Protein AF-A0A932TVY3-F1 (afdb_monomer)

Foldseek 3Di:
DDDDFDFDQDPNDTHTPDDDPDDPPDDDDDDDPDPDQDP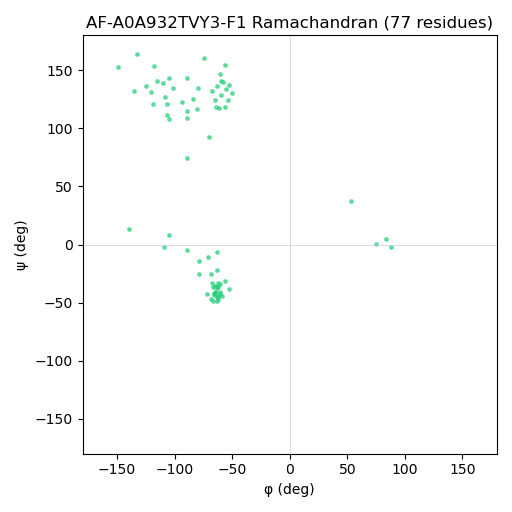VRVVVVVVVVVCVCPPPDPVRVVVVCCVVVPPVCVPDDDD

Sequence (79 aa):
MSVTIEAVYERGLFRPLQPVALPEGQRVSVTVPAGAMSLAEAQAHLAKWHRVYEGLSDEEVAEVESIALDRANFSRMPT

Solvent-accessible surface area (backbone atoms only — not comparable to full-atom values): 5511 Å² total; per-residue (Å²): 139,90,79,92,78,61,58,49,81,54,96,92,38,78,43,63,78,58,94,75,98,68,66,88,89,64,86,82,84,85,85,77,79,78,71,79,68,49,74,66,55,47,50,57,52,54,56,56,59,62,52,75,58,61,91,56,51,75,68,57,50,50,51,53,48,53,61,75,66,42,70,91,58,75,80,66,76,89,127

Secondary structure (DSSP, 8-state):
------EEEETTEEEESS-----TT------PPPPPPPHHHHHHHHHHHHTTTTT--HHHHHHHHHHHH-TTSTT----

Mean predicted aligned error: 12.59 Å

Radius of gyration: 23.37 Å; Cα contacts (8 Å, |Δi|>4): 22; chains: 1; bounding box: 48×34×57 Å

Structure (mmCIF, N/CA/C/O backbone):
data_AF-A0A932TVY3-F1
#
_entry.id   AF-A0A932TVY3-F1
#
loop_
_atom_site.group_PDB
_atom_site.id
_atom_site.type_symbol
_atom_site.label_atom_id
_atom_site.label_alt_id
_atom_site.label_comp_id
_atom_site.label_asym_id
_atom_site.label_entity_id
_atom_site.label_seq_id
_atom_site.pdbx_PDB_ins_code
_atom_site.Cartn_x
_atom_site.Cartn_y
_atom_site.Cartn_z
_atom_site.occupancy
_atom_site.B_iso_or_equiv
_atom_site.auth_seq_id
_atom_site.auth_comp_id
_atom_site.auth_asym_id
_atom_site.auth_atom_id
_atom_site.pdbx_PDB_model_num
ATOM 1 N N . MET A 1 1 ? -9.176 -16.059 13.553 1.00 69.12 1 MET A N 1
ATOM 2 C CA . MET A 1 1 ? -10.247 -15.283 12.892 1.00 69.12 1 MET A CA 1
ATOM 3 C C . MET A 1 1 ? -9.766 -13.849 12.769 1.00 69.12 1 MET A C 1
ATOM 5 O O . MET A 1 1 ? -9.267 -13.331 13.759 1.00 69.12 1 MET A O 1
ATOM 9 N N . SER A 1 2 ? -9.842 -13.247 11.585 1.00 80.31 2 SER A N 1
ATOM 10 C CA . SER A 1 2 ? -9.529 -11.830 11.364 1.00 80.31 2 SER A CA 1
ATOM 11 C C . SER A 1 2 ? -10.824 -11.041 11.192 1.00 80.31 2 SER A C 1
ATOM 13 O O . SER A 1 2 ? -11.786 -11.539 10.611 1.00 80.31 2 SER A O 1
ATOM 15 N N . VAL A 1 3 ? -10.846 -9.818 11.717 1.00 86.25 3 VAL A N 1
ATOM 16 C CA . VAL A 1 3 ? -11.924 -8.849 11.505 1.00 86.25 3 VAL A CA 1
ATOM 17 C C . VAL A 1 3 ? -11.294 -7.625 10.861 1.00 86.25 3 VAL A C 1
ATOM 19 O O . VAL A 1 3 ? -10.265 -7.142 11.333 1.00 86.25 3 VAL A O 1
ATOM 22 N N . THR A 1 4 ? -11.896 -7.140 9.782 1.00 89.44 4 THR A N 1
ATOM 23 C CA . THR A 1 4 ? -11.491 -5.882 9.156 1.00 89.44 4 THR A CA 1
ATOM 24 C C . THR A 1 4 ? -12.175 -4.735 9.884 1.00 89.44 4 THR A C 1
ATOM 26 O O . THR A 1 4 ? -13.397 -4.721 10.023 1.00 89.44 4 THR A O 1
ATOM 29 N N . ILE A 1 5 ? -11.384 -3.782 10.365 1.00 90.94 5 ILE A N 1
ATOM 30 C CA . ILE A 1 5 ? -11.869 -2.570 11.023 1.00 90.94 5 ILE A CA 1
ATOM 31 C C . ILE A 1 5 ? -11.663 -1.419 10.049 1.00 90.94 5 ILE A C 1
ATOM 33 O O . ILE A 1 5 ? -10.531 -1.150 9.646 1.00 90.94 5 ILE A O 1
ATOM 37 N N . GLU A 1 6 ? -12.742 -0.735 9.687 1.00 91.88 6 GLU A N 1
ATOM 38 C CA . GLU A 1 6 ? -12.644 0.489 8.899 1.00 91.88 6 GLU A CA 1
ATOM 39 C C . GLU A 1 6 ? -12.278 1.654 9.814 1.00 91.88 6 GLU A C 1
ATOM 41 O O . GLU A 1 6 ? -12.822 1.799 10.913 1.00 91.88 6 GLU A O 1
ATOM 46 N N . ALA A 1 7 ? -11.323 2.472 9.380 1.00 93.38 7 ALA A N 1
ATOM 47 C CA . ALA A 1 7 ? -10.807 3.581 10.161 1.00 93.38 7 ALA A CA 1
ATOM 48 C C . ALA A 1 7 ? -10.344 4.723 9.256 1.00 93.38 7 ALA A C 1
ATOM 50 O O . ALA A 1 7 ? -9.889 4.495 8.135 1.00 93.38 7 ALA A O 1
ATOM 51 N N . VAL A 1 8 ? -10.393 5.944 9.781 1.00 92.81 8 VAL A N 1
ATOM 52 C CA . VAL A 1 8 ? -9.799 7.128 9.150 1.00 92.81 8 VAL A CA 1
ATOM 53 C C . VAL A 1 8 ? -8.475 7.432 9.832 1.00 92.81 8 VAL A C 1
ATOM 55 O O . VAL A 1 8 ? -8.379 7.418 11.060 1.00 92.81 8 VAL A O 1
ATOM 58 N N . TYR A 1 9 ? -7.440 7.705 9.043 1.00 92.19 9 TYR A N 1
ATOM 59 C CA . TYR A 1 9 ? -6.158 8.153 9.569 1.00 92.19 9 TYR A CA 1
ATOM 60 C C . TYR A 1 9 ? -6.139 9.681 9.683 1.00 92.19 9 TYR A C 1
ATOM 62 O O . TYR A 1 9 ? -6.082 10.383 8.676 1.00 92.19 9 TYR A O 1
ATOM 70 N N . GLU A 1 10 ? -6.170 10.202 10.912 1.00 91.50 10 GLU A N 1
ATOM 71 C CA . GLU A 1 10 ? -6.169 11.642 11.182 1.00 91.50 10 GLU A CA 1
ATOM 72 C C . GLU A 1 10 ? -5.206 12.001 12.310 1.00 91.50 10 GLU A C 1
ATOM 74 O O . GLU A 1 10 ? -5.237 11.414 13.394 1.00 91.50 10 GLU A O 1
ATOM 79 N N . ARG A 1 11 ? -4.373 13.025 12.077 1.00 93.12 11 ARG A N 1
ATOM 80 C CA . ARG A 1 11 ? -3.406 13.554 13.061 1.00 93.12 11 ARG A CA 1
ATOM 81 C C . ARG A 1 11 ? -2.486 12.473 13.649 1.00 93.12 11 ARG A C 1
ATOM 83 O O . ARG A 1 11 ? -2.172 12.504 14.834 1.00 93.12 11 ARG A O 1
ATOM 90 N N . GLY A 1 12 ? -2.074 11.509 12.826 1.00 92.50 12 GLY A N 1
ATOM 91 C CA . GLY A 1 12 ? -1.183 10.427 13.251 1.00 92.50 12 GLY A CA 1
ATOM 92 C C . GLY A 1 12 ? -1.874 9.242 13.931 1.00 92.50 12 GLY A C 1
ATOM 93 O O . GLY A 1 12 ? -1.186 8.341 14.401 1.00 92.50 12 GLY A O 1
ATOM 94 N N . LEU A 1 13 ? -3.210 9.226 14.005 1.00 93.00 13 LEU A N 1
ATOM 95 C CA . LEU A 1 13 ? -3.981 8.198 14.706 1.00 93.00 13 LEU A CA 1
ATOM 96 C C . LEU A 1 13 ? -5.007 7.545 13.772 1.00 93.00 13 LEU A C 1
ATOM 98 O O . LEU A 1 13 ? -5.717 8.237 13.043 1.00 93.00 13 LEU A O 1
ATOM 102 N N . PHE A 1 14 ? -5.128 6.216 13.835 1.00 92.81 14 PHE A N 1
ATOM 103 C CA . PHE A 1 14 ? -6.226 5.482 13.201 1.00 92.81 14 PHE A CA 1
ATOM 104 C C . PHE A 1 14 ? -7.470 5.562 14.087 1.00 92.81 14 PHE A C 1
ATOM 106 O O . PHE A 1 14 ? -7.464 5.080 15.219 1.00 92.81 14 PHE A O 1
ATOM 113 N N . ARG A 1 15 ? -8.533 6.181 13.573 1.00 93.00 15 ARG A N 1
ATOM 114 C CA . ARG A 1 15 ? -9.824 6.351 14.246 1.00 93.00 15 ARG A CA 1
ATOM 115 C C . ARG A 1 15 ? -10.838 5.377 13.649 1.00 93.00 15 ARG A C 1
ATOM 117 O O . ARG A 1 15 ? -11.245 5.598 12.509 1.00 93.00 15 ARG A O 1
ATOM 124 N N . PRO A 1 16 ? -11.234 4.313 14.368 1.00 94.12 16 PRO A N 1
ATOM 125 C CA . PRO A 1 16 ? -12.249 3.384 13.886 1.00 94.12 16 PRO A CA 1
ATOM 126 C C . PRO A 1 16 ? -13.568 4.097 13.576 1.00 94.12 16 PRO A C 1
ATOM 128 O O . PRO A 1 16 ? -13.984 4.978 14.328 1.00 94.12 16 PRO A O 1
ATOM 131 N N . LEU A 1 17 ? -14.227 3.699 12.489 1.00 95.31 17 LEU A N 1
ATOM 132 C CA . LEU A 1 17 ? -15.562 4.184 12.120 1.00 95.31 17 LEU A CA 1
ATOM 133 C C . LEU A 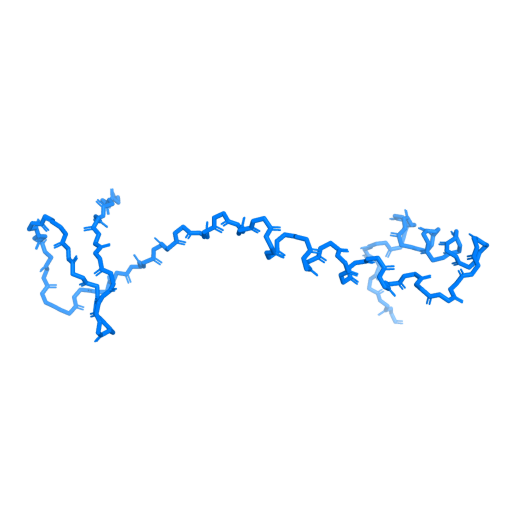1 17 ? -16.674 3.496 12.924 1.00 95.31 17 LEU A C 1
ATOM 135 O O . LEU A 1 17 ? -17.735 4.078 13.142 1.00 95.31 17 LEU A O 1
ATOM 139 N N . GLN A 1 18 ? -16.405 2.284 13.411 1.00 92.69 18 GLN A N 1
ATOM 140 C CA . GLN A 1 18 ? -17.276 1.522 14.303 1.00 92.69 18 GLN A CA 1
ATOM 141 C C . GLN A 1 18 ? -16.595 1.257 15.652 1.00 92.69 18 GLN A C 1
ATOM 143 O O . GLN A 1 18 ? -15.367 1.168 15.704 1.00 92.69 18 GLN A O 1
ATOM 148 N N . PRO A 1 19 ? -17.363 1.078 16.744 1.00 90.88 19 PRO A N 1
ATOM 149 C CA . P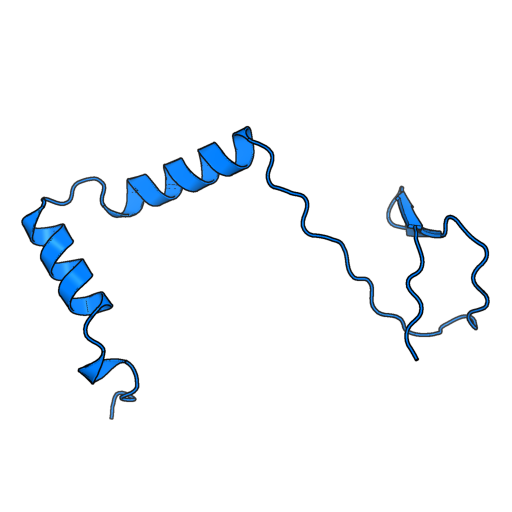RO A 1 19 ? -16.825 0.613 18.016 1.00 90.88 19 PRO A CA 1
ATOM 150 C C . PRO A 1 19 ? -16.074 -0.710 17.859 1.00 90.88 19 PRO A C 1
ATOM 152 O O . PRO A 1 19 ? -16.558 -1.653 17.233 1.00 90.88 19 PRO A O 1
ATOM 155 N N . VAL A 1 20 ? -14.893 -0.782 18.465 1.00 90.19 20 VAL A N 1
ATOM 156 C CA . VAL A 1 20 ? -14.017 -1.950 18.409 1.00 90.19 20 VAL A CA 1
ATOM 157 C C . VAL A 1 20 ? -13.819 -2.479 19.823 1.00 90.19 20 VAL A C 1
ATOM 159 O O . VAL A 1 20 ? -13.309 -1.773 20.688 1.00 90.19 20 VAL A O 1
ATOM 162 N N . ALA A 1 21 ? -14.199 -3.732 20.058 1.00 88.75 21 ALA A N 1
ATOM 163 C CA . ALA A 1 21 ? -13.992 -4.410 21.334 1.00 88.75 21 ALA A CA 1
ATOM 164 C C . ALA A 1 21 ? -12.625 -5.118 21.347 1.00 88.75 21 ALA A C 1
ATOM 166 O O . ALA A 1 21 ? -12.546 -6.336 21.194 1.00 88.75 21 ALA A O 1
ATOM 167 N N . LEU A 1 22 ? -11.543 -4.346 21.488 1.00 89.12 22 LEU A N 1
ATOM 168 C CA . LEU A 1 22 ? -10.186 -4.873 21.671 1.00 89.12 22 LEU A CA 1
ATOM 169 C C . LEU A 1 22 ? -9.640 -4.476 23.051 1.00 89.12 22 LEU A C 1
ATOM 171 O O . LEU A 1 22 ? -9.858 -3.339 23.472 1.00 89.12 22 LEU A O 1
ATOM 175 N N . PRO A 1 23 ? -8.917 -5.370 23.750 1.00 91.69 23 PRO A N 1
ATOM 176 C CA . PRO A 1 23 ? -8.208 -5.012 24.974 1.00 91.69 23 PRO A CA 1
ATOM 177 C C . PRO A 1 23 ? -7.164 -3.918 24.726 1.00 91.69 23 PRO A C 1
ATOM 179 O O . PRO A 1 23 ? -6.513 -3.89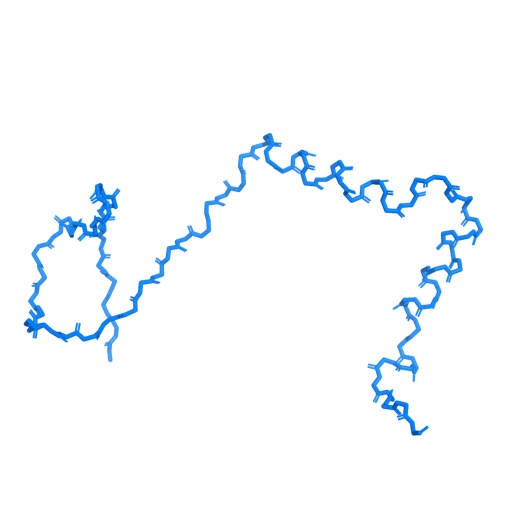3 23.677 1.00 91.69 23 PRO A O 1
ATOM 182 N N . GLU A 1 24 ? -6.951 -3.044 25.709 1.00 92.00 24 GLU A N 1
ATOM 183 C CA . GLU A 1 24 ? -5.857 -2.073 25.645 1.00 92.00 24 GLU A CA 1
ATOM 184 C C . GLU A 1 24 ? -4.499 -2.783 25.525 1.00 92.00 24 GLU A C 1
ATOM 186 O O . GLU A 1 24 ? -4.266 -3.835 26.120 1.00 92.00 24 GLU A O 1
ATOM 191 N N . GLY A 1 25 ? -3.597 -2.225 24.712 1.00 91.44 25 GLY A N 1
ATOM 192 C CA . GLY A 1 25 ? -2.284 -2.821 24.441 1.00 91.44 25 GLY A CA 1
ATOM 193 C C . GLY A 1 25 ? -2.300 -4.030 23.496 1.00 91.44 25 GLY A C 1
ATOM 194 O O . GLY A 1 25 ? -1.236 -4.568 23.185 1.00 91.44 25 GLY A O 1
ATOM 195 N N . GLN A 1 26 ? -3.466 -4.448 22.990 1.00 90.69 26 GLN A N 1
ATOM 196 C CA . GLN A 1 26 ? -3.556 -5.514 21.997 1.00 90.69 26 GLN A CA 1
ATOM 197 C C . GLN A 1 26 ? -2.809 -5.119 20.714 1.00 90.69 26 GLN A C 1
ATOM 199 O O . GLN A 1 26 ? -3.178 -4.179 20.010 1.00 90.69 26 GLN A O 1
ATOM 204 N N . ARG A 1 27 ? -1.764 -5.879 20.371 1.00 92.88 27 ARG A N 1
ATOM 205 C CA . ARG A 1 27 ? -1.048 -5.716 19.102 1.00 92.88 27 ARG A CA 1
ATOM 206 C C . ARG A 1 27 ? -1.955 -6.130 17.942 1.00 92.88 27 ARG A C 1
ATOM 208 O O . ARG A 1 27 ? -2.532 -7.219 17.966 1.00 92.88 27 ARG A O 1
ATOM 215 N N . VAL A 1 28 ? -2.017 -5.283 16.919 1.00 90.81 28 VAL A N 1
ATOM 216 C CA . VAL A 1 28 ? -2.761 -5.503 15.672 1.00 90.81 28 VAL A CA 1
ATOM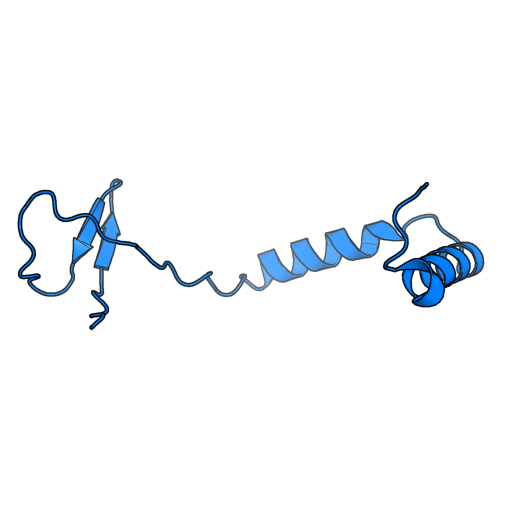 217 C C . VAL A 1 28 ? -1.884 -5.177 14.461 1.00 90.81 28 VAL A C 1
ATOM 219 O O . VAL A 1 28 ? -0.847 -4.525 14.593 1.00 90.81 28 VAL A O 1
ATOM 222 N N . SER A 1 29 ? -2.297 -5.630 13.279 1.00 90.69 29 SER A N 1
ATOM 223 C CA . SER A 1 29 ? -1.687 -5.270 11.996 1.00 90.69 29 SER A CA 1
ATOM 224 C C . SER A 1 29 ? -2.644 -4.382 11.210 1.00 90.69 29 SER A C 1
ATOM 226 O O . SER A 1 29 ? -3.845 -4.639 11.195 1.00 90.69 29 SER A O 1
ATOM 228 N N . VAL A 1 30 ? -2.112 -3.353 10.551 1.00 89.62 30 VAL A N 1
ATOM 229 C CA . VAL A 1 30 ? -2.890 -2.449 9.697 1.00 89.62 30 VAL A CA 1
ATOM 230 C C . VAL A 1 30 ? -2.537 -2.728 8.245 1.00 89.62 30 VAL A C 1
ATOM 232 O O . VAL A 1 30 ? -1.364 -2.706 7.872 1.00 89.62 30 VAL A O 1
ATOM 235 N N . THR A 1 31 ? -3.553 -2.972 7.425 1.00 87.25 31 THR A N 1
ATOM 236 C CA . THR A 1 31 ? -3.409 -3.074 5.974 1.00 87.25 31 THR A CA 1
ATOM 237 C C . THR A 1 31 ? -4.002 -1.819 5.358 1.00 87.25 31 THR A C 1
ATOM 239 O O . THR A 1 31 ? -5.210 -1.609 5.420 1.00 87.25 31 THR A O 1
ATOM 242 N N . VAL A 1 32 ? -3.149 -0.975 4.781 1.00 84.12 32 VAL A N 1
ATOM 243 C CA . VAL A 1 32 ? -3.588 0.191 4.011 1.00 84.12 32 VAL A CA 1
ATOM 244 C C . VAL A 1 32 ? -3.655 -0.241 2.549 1.00 84.12 32 VAL A C 1
ATOM 246 O O . VAL A 1 32 ? -2.639 -0.722 2.035 1.00 84.12 32 VAL A O 1
ATOM 249 N N . PRO A 1 33 ? -4.811 -0.130 1.871 1.00 75.38 33 PRO A N 1
ATOM 250 C CA . PRO A 1 33 ? -4.860 -0.390 0.442 1.00 75.38 33 PRO A CA 1
ATOM 251 C C . PRO A 1 33 ? -3.901 0.582 -0.245 1.00 75.38 33 PRO A C 1
ATOM 253 O O . PRO A 1 33 ? -3.952 1.788 0.006 1.00 75.38 33 PRO A O 1
ATOM 256 N N . ALA A 1 34 ? -3.008 0.061 -1.088 1.00 73.12 34 ALA A N 1
ATOM 257 C CA . ALA A 1 34 ? -2.234 0.920 -1.969 1.00 73.12 34 ALA A CA 1
ATOM 258 C C . ALA A 1 34 ? -3.247 1.730 -2.782 1.00 73.12 34 ALA A C 1
ATOM 260 O O . ALA A 1 34 ? -4.090 1.147 -3.469 1.00 73.12 34 ALA A O 1
ATOM 261 N N . GLY A 1 35 ? -3.226 3.057 -2.635 1.00 68.25 35 GLY A N 1
ATOM 262 C CA . GLY A 1 35 ? -4.057 3.915 -3.465 1.00 68.25 35 GLY A CA 1
ATOM 263 C C . GLY A 1 35 ? -3.800 3.559 -4.924 1.00 68.25 35 GLY A C 1
ATOM 264 O O . GLY A 1 35 ? -2.650 3.327 -5.309 1.00 68.25 35 GLY A O 1
ATOM 265 N N . ALA A 1 36 ? -4.858 3.476 -5.733 1.00 66.25 36 ALA A N 1
ATOM 266 C CA . ALA A 1 36 ? -4.664 3.469 -7.173 1.00 66.25 36 ALA A CA 1
ATOM 267 C C . ALA A 1 36 ? -3.829 4.710 -7.502 1.00 66.25 36 ALA A C 1
ATOM 269 O O . ALA A 1 36 ? -4.204 5.811 -7.090 1.00 66.25 36 ALA A O 1
ATOM 270 N N . MET A 1 37 ? -2.682 4.522 -8.165 1.00 71.69 37 MET A N 1
ATOM 271 C CA . MET A 1 37 ? -1.878 5.654 -8.617 1.00 71.69 37 MET A CA 1
ATOM 272 C C . MET A 1 37 ? -2.806 6.611 -9.353 1.00 71.69 37 MET A C 1
ATOM 274 O O . MET A 1 37 ? -3.573 6.193 -10.228 1.00 71.69 37 MET A O 1
ATOM 278 N N . SER A 1 38 ? -2.749 7.890 -9.000 1.00 80.81 38 SER A N 1
ATOM 279 C CA . SER A 1 38 ? -3.385 8.903 -9.826 1.00 80.81 38 SER A CA 1
ATOM 280 C C . SER A 1 38 ? -2.831 8.808 -11.251 1.00 80.81 38 SER A C 1
ATOM 282 O O . SER A 1 38 ? -1.704 8.356 -11.473 1.00 80.81 38 SER A O 1
ATOM 284 N N . LEU A 1 39 ? -3.608 9.254 -12.241 1.00 79.06 39 LEU A N 1
ATOM 285 C CA . LEU A 1 39 ? -3.159 9.265 -13.637 1.00 79.06 39 LEU A CA 1
ATOM 286 C C . LEU A 1 39 ? -1.800 9.975 -13.787 1.00 79.06 39 LEU A C 1
ATOM 288 O O . LEU A 1 39 ? -0.937 9.501 -14.521 1.00 79.06 39 LEU A O 1
ATOM 292 N N . ALA A 1 40 ? -1.593 11.063 -13.040 1.00 82.25 40 ALA A N 1
ATOM 293 C CA . ALA A 1 40 ? -0.344 11.816 -13.029 1.00 82.25 40 ALA A CA 1
ATOM 294 C C . ALA A 1 40 ? 0.829 11.009 -12.442 1.00 82.25 40 ALA A C 1
ATOM 296 O O . ALA A 1 40 ? 1.921 11.008 -13.009 1.00 82.25 40 ALA A O 1
ATOM 297 N N . GLU A 1 41 ? 0.615 10.287 -11.339 1.00 84.94 41 GLU A N 1
ATOM 298 C CA . GLU A 1 41 ? 1.636 9.412 -10.749 1.00 84.94 41 GLU A CA 1
ATOM 299 C C . GLU A 1 41 ? 1.985 8.250 -11.679 1.00 84.94 41 GLU A C 1
ATOM 301 O O . GLU A 1 41 ? 3.164 7.954 -11.867 1.00 84.94 41 GLU A O 1
ATOM 306 N N . ALA A 1 42 ? 0.984 7.638 -12.316 1.00 85.69 42 ALA A N 1
ATOM 307 C CA . ALA A 1 42 ? 1.191 6.569 -13.287 1.00 85.69 42 ALA A CA 1
ATOM 308 C C . ALA A 1 42 ? 1.990 7.060 -14.507 1.00 85.69 42 ALA A C 1
ATOM 310 O O . ALA A 1 42 ? 2.943 6.404 -14.926 1.00 85.69 42 ALA A O 1
ATOM 311 N N . GLN A 1 43 ? 1.665 8.241 -15.042 1.00 88.12 43 GLN A N 1
ATOM 312 C CA . GLN A 1 43 ? 2.410 8.862 -16.143 1.00 88.12 43 GLN A CA 1
ATOM 313 C C . GLN A 1 43 ? 3.854 9.186 -15.750 1.00 88.12 43 GLN A C 1
ATOM 315 O O . GLN A 1 43 ? 4.778 8.871 -16.499 1.00 88.12 43 GLN A O 1
ATOM 320 N N . ALA A 1 44 ? 4.072 9.761 -14.564 1.00 86.94 44 ALA A N 1
ATOM 321 C CA . ALA A 1 44 ? 5.415 10.035 -14.060 1.00 86.94 44 ALA A CA 1
ATOM 322 C C . ALA A 1 44 ? 6.222 8.743 -13.855 1.00 86.94 44 ALA A C 1
ATOM 324 O O . ALA A 1 44 ? 7.428 8.717 -14.100 1.00 86.94 44 ALA A O 1
ATOM 325 N N . HIS A 1 45 ? 5.565 7.666 -13.420 1.00 86.62 45 HIS A N 1
ATOM 326 C CA . HIS A 1 45 ? 6.180 6.355 -13.271 1.00 86.62 45 HIS A CA 1
ATOM 327 C C . HIS A 1 45 ? 6.580 5.770 -14.635 1.00 86.62 45 HIS A C 1
ATOM 329 O O . HIS A 1 45 ? 7.730 5.380 -14.809 1.00 86.62 45 HIS A O 1
ATOM 335 N N . LEU A 1 46 ? 5.683 5.783 -15.628 1.00 85.81 46 LEU A N 1
ATOM 336 C CA . LEU A 1 46 ? 5.969 5.329 -16.996 1.00 85.81 46 LEU A CA 1
ATOM 337 C C . LEU A 1 46 ? 7.097 6.132 -17.658 1.00 85.81 46 LEU A C 1
ATOM 339 O O . LEU A 1 46 ? 7.992 5.550 -18.266 1.00 85.81 46 LEU A O 1
ATOM 343 N N . ALA A 1 47 ? 7.105 7.455 -17.485 1.00 86.19 47 ALA A N 1
ATOM 344 C CA . ALA A 1 47 ? 8.157 8.314 -18.023 1.00 86.19 47 ALA A CA 1
ATOM 345 C C . ALA A 1 47 ? 9.545 7.964 -17.460 1.00 86.19 47 ALA A C 1
ATOM 347 O O . ALA A 1 47 ? 10.534 8.058 -18.181 1.00 86.19 47 ALA A O 1
ATOM 348 N N . LYS A 1 48 ? 9.635 7.527 -16.195 1.00 86.25 48 LYS A N 1
ATOM 349 C CA . LYS A 1 48 ? 10.900 7.052 -15.609 1.00 86.25 48 LYS A CA 1
ATOM 350 C C . LYS A 1 48 ? 11.393 5.773 -16.281 1.00 86.25 48 LYS A C 1
ATOM 352 O O . LYS A 1 48 ? 12.582 5.680 -16.560 1.00 86.25 48 LYS A O 1
ATOM 357 N N . TRP A 1 49 ? 10.502 4.825 -16.572 1.00 81.50 49 TRP A N 1
ATOM 358 C CA . TRP A 1 49 ? 10.869 3.579 -17.254 1.00 81.50 49 TRP A CA 1
ATOM 359 C C . TRP A 1 49 ? 11.365 3.813 -18.679 1.00 81.50 49 TRP A C 1
ATOM 361 O O . TRP A 1 49 ? 12.321 3.173 -19.099 1.00 81.50 49 TRP A O 1
ATOM 371 N N . HIS A 1 50 ? 10.794 4.785 -19.392 1.00 76.19 50 HIS A N 1
ATOM 372 C CA . HIS A 1 50 ? 11.248 5.130 -20.740 1.00 76.19 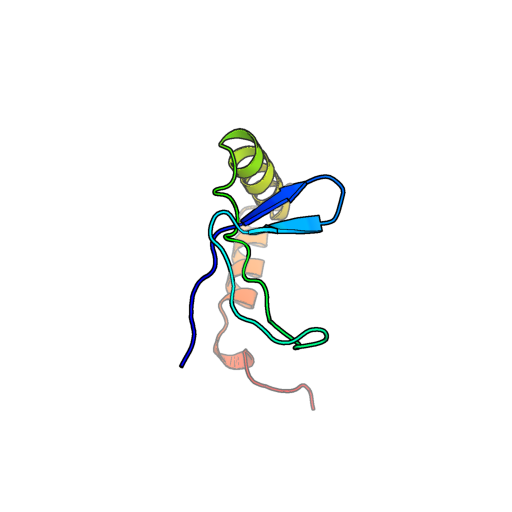50 HIS A CA 1
ATOM 373 C C . HIS A 1 50 ? 12.697 5.658 -20.775 1.00 76.19 50 HIS A C 1
ATOM 375 O O . HIS A 1 50 ? 13.356 5.585 -21.808 1.00 76.19 50 HIS A O 1
ATOM 381 N N . ARG A 1 51 ? 13.219 6.168 -19.652 1.00 82.88 51 ARG A N 1
ATOM 382 C CA . ARG A 1 51 ? 14.610 6.640 -19.564 1.00 82.88 51 ARG A CA 1
ATOM 383 C C . ARG A 1 51 ? 15.634 5.522 -19.411 1.00 82.88 51 ARG A C 1
ATOM 385 O O . ARG A 1 51 ? 16.818 5.774 -19.573 1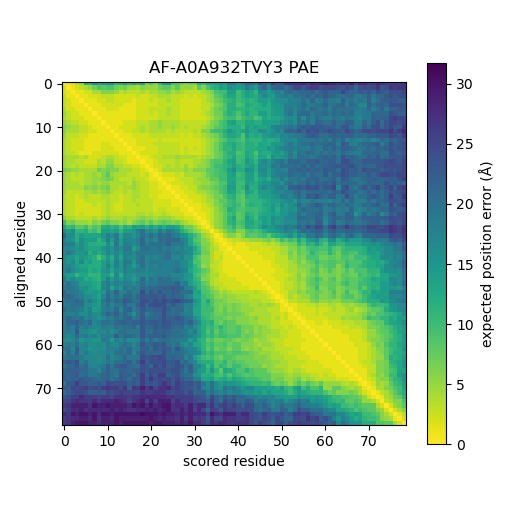.00 82.88 51 ARG A O 1
ATOM 392 N N . VAL A 1 52 ? 15.204 4.303 -19.084 1.00 83.56 52 VAL A N 1
ATOM 393 C CA . VAL A 1 52 ? 16.120 3.177 -18.833 1.00 83.56 52 VAL A CA 1
ATOM 394 C C . VAL A 1 52 ? 16.932 2.824 -20.082 1.00 83.56 52 VAL A C 1
ATOM 396 O O . VAL A 1 52 ? 18.099 2.471 -19.958 1.00 83.56 52 VAL A O 1
ATOM 399 N N . TYR A 1 53 ? 16.341 2.984 -21.267 1.00 82.50 53 TYR A N 1
ATOM 400 C CA . TYR A 1 53 ? 16.992 2.740 -22.557 1.00 82.50 53 TYR A CA 1
ATOM 401 C C . TYR A 1 53 ? 17.384 4.036 -23.290 1.00 82.50 53 TYR A C 1
ATOM 403 O O . TYR A 1 53 ? 17.772 4.000 -24.454 1.00 82.50 53 TYR A O 1
ATOM 411 N N . GLU A 1 54 ? 17.261 5.202 -22.644 1.00 85.56 54 GLU A N 1
ATOM 412 C CA . GLU A 1 54 ? 17.575 6.482 -23.281 1.00 85.56 54 GLU A CA 1
ATOM 413 C C . GLU A 1 54 ? 19.072 6.566 -23.611 1.00 85.56 54 GLU A C 1
ATOM 415 O O . GLU A 1 54 ? 19.924 6.414 -22.738 1.00 85.56 54 GLU A O 1
ATOM 420 N N . GLY A 1 55 ? 19.387 6.823 -24.883 1.00 87.31 55 GLY A N 1
ATOM 421 C CA . GLY A 1 55 ? 20.764 6.905 -25.377 1.00 87.31 55 GLY A CA 1
ATOM 422 C C . GLY A 1 55 ? 21.367 5.574 -25.830 1.00 87.31 55 GLY A C 1
ATOM 423 O O . GLY A 1 55 ? 22.491 5.592 -26.322 1.00 87.31 55 GLY A O 1
ATOM 424 N N . LEU A 1 56 ? 20.634 4.462 -25.714 1.00 90.00 56 LEU A N 1
ATOM 425 C CA . LEU A 1 56 ? 21.019 3.182 -26.305 1.00 90.00 56 LEU A CA 1
ATOM 426 C C . LEU A 1 56 ? 20.462 3.055 -27.725 1.00 90.00 56 LEU A C 1
ATOM 428 O O . LEU A 1 56 ? 19.350 3.496 -28.020 1.00 90.00 56 LEU A O 1
ATOM 432 N N . SER A 1 57 ? 21.249 2.446 -28.602 1.00 92.69 57 SER A N 1
ATOM 433 C CA . SER A 1 57 ? 20.805 1.983 -29.914 1.00 92.69 57 SER A CA 1
ATOM 434 C C . SER A 1 57 ? 19.944 0.725 -29.797 1.00 92.69 57 SER A C 1
ATOM 436 O O . SER A 1 57 ? 20.019 -0.007 -28.810 1.00 92.69 57 SER A O 1
ATOM 438 N N . ASP A 1 58 ? 19.162 0.430 -30.836 1.00 90.25 58 ASP A N 1
ATOM 439 C CA . ASP A 1 58 ? 18.329 -0.779 -30.886 1.00 90.25 58 ASP A CA 1
ATOM 440 C C . ASP A 1 58 ? 19.151 -2.071 -30.697 1.00 90.25 58 ASP A C 1
ATOM 442 O O . ASP A 1 58 ? 18.660 -3.042 -30.123 1.00 90.25 58 ASP A O 1
ATOM 446 N N . GLU A 1 59 ? 20.412 -2.083 -31.142 1.00 93.25 59 GLU A N 1
ATOM 447 C CA . GLU A 1 59 ? 21.324 -3.224 -30.994 1.00 93.25 59 GLU A CA 1
ATOM 448 C C . GLU A 1 59 ? 21.781 -3.405 -29.538 1.00 93.25 59 GLU A C 1
ATOM 450 O O . GLU A 1 59 ? 21.740 -4.516 -29.011 1.00 93.25 59 GLU A O 1
ATOM 455 N N . GLU A 1 60 ? 22.119 -2.311 -28.850 1.00 91.69 60 GLU A N 1
ATOM 456 C CA . GLU A 1 60 ? 22.471 -2.325 -27.423 1.00 91.69 60 GLU A CA 1
ATOM 457 C C . GLU A 1 60 ? 21.268 -2.704 -26.546 1.00 91.69 60 GLU A C 1
ATOM 459 O O . GLU A 1 60 ? 21.409 -3.434 -25.563 1.00 91.69 60 GLU A O 1
ATOM 464 N N . VAL A 1 61 ? 20.061 -2.256 -26.912 1.00 89.38 61 VAL A N 1
ATOM 465 C CA . VAL A 1 61 ? 18.822 -2.675 -26.242 1.00 89.38 61 VAL A CA 1
ATOM 466 C C . VAL A 1 61 ? 18.612 -4.182 -26.406 1.00 89.38 61 VAL A C 1
ATOM 468 O O . VAL A 1 61 ? 18.359 -4.870 -25.416 1.00 89.38 61 VAL A O 1
ATOM 471 N N . ALA A 1 62 ? 18.770 -4.710 -27.622 1.00 89.12 62 ALA A N 1
ATOM 472 C CA . ALA A 1 62 ? 18.614 -6.137 -27.898 1.00 89.12 62 ALA A CA 1
ATOM 473 C C . ALA A 1 62 ? 19.638 -7.001 -27.138 1.00 89.12 62 ALA A C 1
ATOM 475 O O . ALA A 1 62 ? 19.296 -8.085 -26.657 1.00 89.12 62 ALA A O 1
ATOM 476 N N . GLU A 1 63 ? 20.874 -6.523 -26.977 1.00 90.81 63 GLU A N 1
ATOM 477 C CA . GLU A 1 63 ? 21.895 -7.194 -26.168 1.00 90.81 63 GLU A CA 1
ATOM 478 C C . GLU A 1 63 ? 21.488 -7.264 -24.687 1.00 90.81 63 GLU A C 1
ATOM 480 O O . GLU A 1 63 ? 21.503 -8.344 -24.086 1.00 90.81 63 GLU A O 1
ATOM 485 N N . VAL A 1 64 ? 21.052 -6.140 -24.106 1.00 86.50 64 VAL A N 1
ATOM 486 C CA . VAL A 1 64 ? 20.570 -6.083 -22.714 1.00 86.50 64 VAL A CA 1
ATOM 487 C C . VAL A 1 64 ? 19.380 -7.020 -22.503 1.00 86.50 64 VAL A C 1
ATOM 489 O O . VAL A 1 64 ? 19.345 -7.762 -21.516 1.00 86.50 64 VAL A O 1
ATOM 492 N N . GLU A 1 65 ? 18.416 -7.026 -23.425 1.00 86.88 65 GLU A N 1
ATOM 493 C CA . GLU A 1 65 ? 17.261 -7.923 -23.360 1.00 86.88 65 GLU A CA 1
ATOM 494 C C . GLU A 1 65 ? 17.672 -9.393 -23.477 1.00 86.88 65 GLU A C 1
ATOM 496 O O . GLU A 1 65 ? 17.159 -10.224 -22.727 1.00 86.88 65 GLU A O 1
ATOM 501 N N . SER A 1 66 ? 18.637 -9.722 -24.340 1.00 87.31 66 SER A N 1
ATOM 502 C CA . SER A 1 66 ? 19.167 -11.083 -24.462 1.00 87.31 66 SER A CA 1
ATOM 503 C C . SER A 1 66 ? 19.795 -11.573 -23.155 1.00 87.31 66 SER A C 1
ATOM 505 O O . SER A 1 66 ? 19.587 -12.725 -22.779 1.00 87.31 66 SER A O 1
ATOM 507 N N . ILE A 1 67 ? 20.535 -10.718 -22.442 1.00 85.06 67 ILE A N 1
ATOM 508 C CA . ILE A 1 67 ? 21.128 -11.059 -21.139 1.00 85.06 67 ILE A CA 1
ATOM 509 C C . ILE A 1 67 ? 20.034 -11.224 -20.075 1.00 85.06 67 ILE A C 1
ATOM 511 O O . ILE A 1 67 ? 20.033 -12.202 -19.328 1.00 85.06 67 ILE A O 1
ATOM 515 N N . ALA A 1 68 ? 19.083 -10.288 -20.002 1.00 81.75 68 ALA A N 1
ATOM 516 C CA . ALA A 1 68 ? 18.018 -10.306 -18.999 1.00 81.75 68 ALA A CA 1
ATOM 517 C C . ALA A 1 68 ? 17.033 -11.476 -19.184 1.00 81.75 68 ALA A C 1
ATOM 519 O O . ALA A 1 68 ? 16.497 -12.004 -18.205 1.00 81.75 68 ALA A O 1
ATOM 520 N N . LEU A 1 69 ? 16.786 -11.883 -20.433 1.00 81.25 69 LEU A N 1
ATO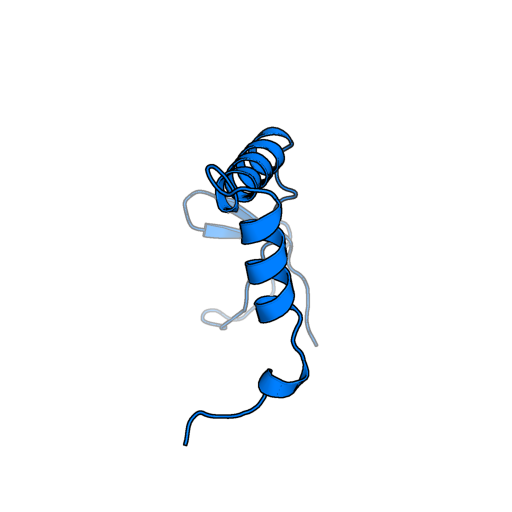M 521 C CA . LEU A 1 69 ? 15.888 -12.981 -20.791 1.00 81.25 69 LEU A CA 1
ATOM 522 C C . LEU A 1 69 ? 16.592 -14.345 -20.845 1.00 81.25 69 LEU A C 1
ATOM 524 O O . LEU A 1 69 ? 15.907 -15.363 -21.002 1.00 81.25 69 LEU A O 1
ATOM 528 N N . ASP A 1 70 ? 17.917 -14.400 -20.666 1.00 81.81 70 ASP A N 1
ATOM 529 C CA . ASP A 1 70 ? 18.655 -15.658 -20.577 1.00 81.81 70 ASP A CA 1
ATOM 530 C C . ASP A 1 70 ? 18.336 -16.399 -19.266 1.00 81.81 70 ASP A C 1
ATOM 532 O O . ASP A 1 70 ? 18.955 -16.241 -18.209 1.00 81.81 70 ASP A O 1
ATOM 536 N N . ARG A 1 71 ? 17.342 -17.285 -19.356 1.00 68.94 71 ARG A N 1
ATOM 537 C CA . ARG A 1 71 ? 16.908 -18.145 -18.250 1.00 68.94 71 ARG A CA 1
ATOM 538 C C . ARG A 1 71 ? 17.909 -19.250 -17.908 1.00 68.94 71 ARG A C 1
ATOM 540 O O . ARG A 1 71 ? 17.736 -19.889 -16.871 1.00 68.94 71 ARG A O 1
ATOM 547 N N . ALA A 1 72 ? 18.941 -19.493 -18.723 1.00 73.06 72 ALA A N 1
ATOM 548 C CA . ALA A 1 72 ? 19.925 -20.544 -18.456 1.00 73.06 72 ALA A CA 1
ATOM 549 C C . ALA A 1 72 ? 20.812 -20.228 -17.238 1.00 73.06 72 ALA A C 1
ATOM 551 O O . ALA A 1 72 ? 21.307 -21.146 -16.578 1.00 73.06 72 ALA A O 1
ATOM 552 N N . ASN A 1 73 ? 20.973 -18.943 -16.908 1.00 65.38 73 ASN A N 1
ATOM 553 C CA . ASN A 1 73 ? 21.820 -18.470 -15.812 1.00 65.38 73 ASN A CA 1
ATOM 554 C C . ASN A 1 73 ? 21.035 -17.907 -14.611 1.00 65.38 73 ASN A C 1
ATOM 556 O O . ASN A 1 73 ? 21.632 -17.610 -13.580 1.00 65.38 73 ASN A O 1
ATOM 560 N N . PHE A 1 74 ? 19.699 -17.851 -14.685 1.00 63.16 74 PHE A N 1
ATOM 561 C CA . PHE A 1 74 ? 18.814 -17.201 -13.700 1.00 63.16 74 PHE A CA 1
ATOM 562 C C . PHE A 1 74 ? 18.841 -17.815 -12.281 1.00 63.16 74 PHE A C 1
ATOM 564 O O . PHE A 1 74 ? 18.210 -17.303 -11.360 1.00 63.16 74 PHE A O 1
ATOM 571 N N . SER A 1 75 ? 19.536 -18.938 -12.071 1.00 61.50 75 SER A N 1
ATOM 572 C CA . SER A 1 75 ? 19.611 -19.629 -10.769 1.00 61.50 75 SER A CA 1
ATOM 573 C C . SER A 1 75 ? 21.000 -20.170 -10.422 1.00 61.50 75 SER A C 1
ATOM 575 O O . SER A 1 75 ? 21.130 -20.972 -9.497 1.00 61.50 75 SER A O 1
ATOM 577 N N . ARG A 1 76 ? 22.052 -19.765 -11.141 1.00 62.53 76 ARG A N 1
ATOM 578 C CA . ARG A 1 76 ? 23.420 -20.168 -10.795 1.00 62.53 76 ARG A CA 1
ATOM 579 C C . ARG A 1 76 ? 23.998 -19.154 -9.812 1.00 62.53 76 ARG A C 1
ATOM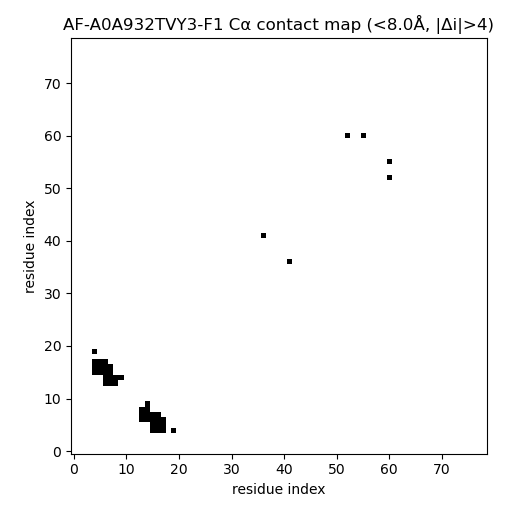 581 O O . ARG A 1 76 ? 24.173 -17.992 -10.162 1.00 62.53 76 ARG A O 1
ATOM 588 N N . MET A 1 77 ? 24.286 -19.588 -8.582 1.00 51.09 77 MET A N 1
ATOM 589 C CA . MET A 1 77 ? 25.168 -18.807 -7.713 1.00 51.09 77 MET A CA 1
ATOM 590 C C . MET A 1 77 ? 26.554 -18.736 -8.368 1.00 51.09 77 MET A C 1
ATOM 592 O O . MET A 1 77 ? 27.024 -19.769 -8.856 1.00 51.09 77 MET A O 1
ATOM 596 N N . PRO A 1 78 ? 27.209 -17.565 -8.380 1.00 59.22 78 PRO A N 1
ATOM 597 C CA . PRO A 1 78 ? 28.599 -17.485 -8.792 1.00 59.22 78 PRO A CA 1
ATOM 598 C C . PRO A 1 78 ? 29.435 -18.280 -7.781 1.00 59.22 78 PRO A C 1
ATOM 600 O O . PRO A 1 78 ? 29.393 -17.998 -6.584 1.00 59.22 78 PRO A O 1
ATOM 603 N N . THR A 1 79 ? 30.110 -19.323 -8.262 1.00 56.16 79 THR A N 1
ATOM 604 C CA . THR A 1 79 ? 31.123 -20.090 -7.517 1.00 56.16 79 THR A CA 1
ATOM 605 C C . THR A 1 79 ? 32.432 -19.333 -7.437 1.00 56.16 79 THR A C 1
ATOM 607 O O . THR A 1 79 ? 32.815 -18.777 -8.493 1.00 56.16 79 THR A O 1
#

pLDDT: mean 83.93, std 10.08, range [51.09, 95.31]